Protein AF-A0A9P1HBT0-F1 (afdb_monomer)

Sequence (151 aa):
MKPRDYGIPYPQDADRMRHKQRQPDKEILEHEAKREIEVQVLELRDQLEDEGLDEDEIDDRCDELRKKLQEERKKGGKQGRRGFKTHEVHSMADAKIKESEKLRNALKISKDYEEGDHWRRQEERTRGAGSSRVEAGGDKERERESRKRDD

Secondary structure (DSSP, 8-state):
-PPP----SS---HHHHS-PPPPPPHHHHHHHHHHHHHHHHHHHHHHHHHTT--HHHHHHHHHHHHHHHHHHHHTT-----PPPPTT-HHHHHHHHHHHHHHHHHHTT--TT--TTHHHHHHHHHHHHHHHHHHHHHHHHHHHHHHHTT--

Organism: NCBI:txid1442378

pLDDT: mean 80.37, std 12.31, range [53.88, 95.56]

Foldseek 3Di:
DDDDDPPDPDDPPVVVVDDDQDAADPVVVVVVLLVVQVVVLVVQLVVVVVVVDDPVVSVVVSVVSSVVSVVCVVVVNDPPPDDDDPPNSNVVSVVVVVVVVVVCVVVVPDPPDDPCVVVVVVVCVVVVVVVVVVVVVVVVVVVVVVVVVVD

Structure (mmCIF, N/CA/C/O backbone):
data_AF-A0A9P1HBT0-F1
#
_entry.id   AF-A0A9P1HBT0-F1
#
loop_
_atom_site.group_PDB
_atom_site.id
_atom_site.type_symbol
_atom_site.label_atom_id
_atom_site.label_alt_id
_atom_site.label_comp_id
_atom_site.label_asym_id
_atom_site.label_entity_id
_atom_site.label_seq_id
_atom_site.pdbx_PDB_ins_code
_atom_site.Cartn_x
_atom_site.Cartn_y
_atom_site.Cartn_z
_atom_site.occupancy
_atom_site.B_iso_or_equiv
_atom_site.auth_seq_id
_atom_site.auth_comp_id
_atom_site.auth_asym_id
_atom_site.auth_atom_id
_atom_site.pdbx_PDB_model_num
ATOM 1 N N . MET A 1 1 ? 4.680 26.339 -58.209 1.00 59.94 1 MET A N 1
ATOM 2 C CA . MET A 1 1 ? 3.647 25.486 -57.577 1.00 59.94 1 MET A CA 1
ATOM 3 C C . MET A 1 1 ? 4.291 24.821 -56.369 1.00 59.94 1 MET A C 1
ATOM 5 O O . MET A 1 1 ? 5.340 24.217 -56.544 1.00 59.94 1 MET A O 1
ATOM 9 N N . LYS A 1 2 ? 3.775 25.030 -55.152 1.00 60.00 2 LYS A N 1
ATOM 10 C CA . LYS A 1 2 ? 4.389 24.496 -53.923 1.00 60.00 2 LYS A CA 1
ATOM 11 C C . LYS A 1 2 ? 3.946 23.029 -53.749 1.00 60.00 2 LYS A C 1
ATOM 13 O O . LYS A 1 2 ? 2.746 22.785 -53.887 1.00 60.00 2 LYS A O 1
ATOM 18 N N . PRO A 1 3 ? 4.861 22.064 -53.542 1.00 70.12 3 PRO A N 1
ATOM 19 C CA . PRO A 1 3 ? 4.493 20.654 -53.436 1.00 70.12 3 PRO A CA 1
ATOM 20 C C . PRO A 1 3 ? 3.574 20.413 -52.233 1.00 70.12 3 PRO A C 1
ATOM 22 O O . PRO A 1 3 ? 3.722 21.047 -51.190 1.00 70.12 3 PRO A O 1
ATOM 25 N N . ARG A 1 4 ? 2.585 19.530 -52.418 1.00 69.62 4 ARG A N 1
ATOM 26 C CA . ARG A 1 4 ? 1.627 19.129 -51.381 1.00 69.62 4 ARG A CA 1
ATOM 27 C C . ARG A 1 4 ? 2.352 18.310 -50.318 1.00 69.62 4 ARG A C 1
ATOM 29 O O . ARG A 1 4 ? 2.922 17.270 -50.634 1.00 69.62 4 ARG A O 1
ATOM 36 N N . ASP A 1 5 ? 2.283 18.788 -49.084 1.00 67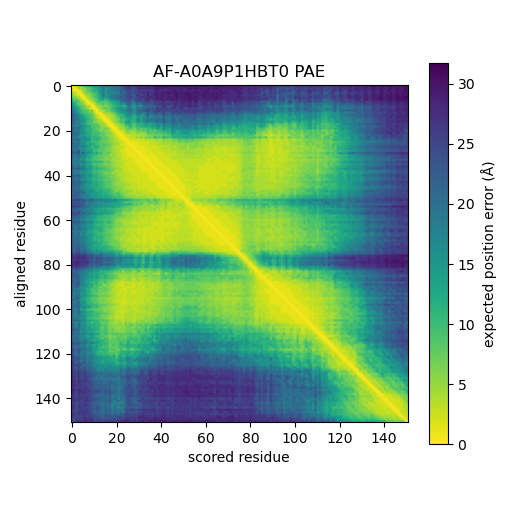.62 5 ASP A N 1
ATOM 37 C CA . ASP A 1 5 ? 2.801 18.096 -47.912 1.00 67.62 5 ASP A CA 1
ATOM 38 C C . ASP A 1 5 ? 1.868 16.917 -47.590 1.00 67.62 5 ASP A C 1
ATOM 40 O O . ASP A 1 5 ? 0.724 17.109 -47.167 1.00 67.62 5 ASP A O 1
ATOM 44 N N . TYR A 1 6 ? 2.313 15.688 -47.865 1.00 66.94 6 TYR A N 1
ATOM 45 C CA . TYR A 1 6 ? 1.624 14.485 -47.403 1.00 66.94 6 TYR A CA 1
ATOM 46 C C . TYR A 1 6 ? 1.954 14.318 -45.921 1.00 66.94 6 TYR A C 1
ATOM 48 O O . TYR A 1 6 ? 2.929 13.665 -45.559 1.00 66.94 6 TYR A O 1
ATOM 56 N N . GLY A 1 7 ? 1.154 14.961 -45.066 1.00 63.84 7 GLY A N 1
ATOM 57 C CA . GLY A 1 7 ? 1.247 14.817 -43.617 1.00 63.84 7 GLY A CA 1
ATOM 58 C C . GLY A 1 7 ? 1.170 13.341 -43.237 1.00 63.84 7 GLY A C 1
ATOM 59 O O . GLY A 1 7 ? 0.147 12.691 -43.445 1.00 63.84 7 GLY A O 1
ATOM 60 N N . ILE A 1 8 ? 2.276 12.804 -42.728 1.00 70.50 8 ILE A N 1
ATOM 61 C CA . ILE A 1 8 ? 2.389 11.403 -42.325 1.00 70.50 8 ILE A CA 1
ATOM 62 C C . ILE A 1 8 ? 1.460 11.207 -41.111 1.00 70.50 8 ILE A C 1
ATOM 64 O O . ILE A 1 8 ? 1.679 11.855 -40.088 1.00 70.50 8 ILE A O 1
ATOM 68 N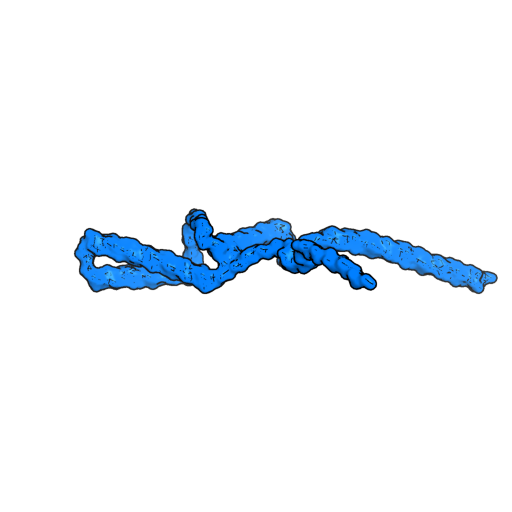 N . PRO A 1 9 ? 0.418 10.354 -41.192 1.00 72.44 9 PRO A N 1
ATOM 69 C CA . PRO A 1 9 ? -0.646 10.289 -40.182 1.00 72.44 9 PRO A CA 1
ATOM 70 C C . PRO A 1 9 ? -0.230 9.607 -38.869 1.00 72.44 9 PRO A C 1
ATOM 72 O O . PRO A 1 9 ? -1.046 9.485 -37.957 1.00 72.44 9 PRO A O 1
ATOM 75 N N . TYR A 1 10 ? 1.028 9.172 -38.754 1.00 66.44 10 TYR A N 1
ATOM 76 C CA . TYR A 1 10 ? 1.545 8.470 -37.584 1.00 66.44 10 TYR A CA 1
ATOM 77 C C . TYR A 1 10 ? 2.762 9.195 -36.992 1.00 66.44 10 TYR A C 1
ATOM 79 O O . TYR A 1 10 ? 3.633 9.634 -37.749 1.00 66.44 10 TYR A O 1
ATOM 87 N N . PRO A 1 11 ? 2.859 9.302 -35.651 1.00 68.69 11 PRO A N 1
ATOM 88 C CA . PRO A 1 11 ? 4.021 9.887 -34.990 1.00 68.69 11 PRO A CA 1
ATOM 89 C C . PRO A 1 11 ? 5.285 9.072 -35.298 1.00 68.69 11 PRO A C 1
ATOM 91 O O . PRO A 1 11 ? 5.314 7.868 -35.058 1.00 68.69 11 PRO A O 1
ATOM 94 N N . GLN A 1 12 ? 6.338 9.724 -35.798 1.00 69.25 12 GLN A N 1
ATOM 95 C CA . GLN A 1 12 ? 7.643 9.091 -36.063 1.00 69.25 12 GLN A CA 1
ATOM 96 C C . GLN A 1 12 ? 8.534 8.993 -34.814 1.00 69.25 12 GLN A C 1
ATOM 98 O O . GLN A 1 12 ? 9.637 8.452 -34.882 1.00 69.25 12 GLN A O 1
ATOM 103 N N . ASP A 1 13 ? 8.064 9.492 -33.668 1.00 70.88 13 ASP A N 1
ATOM 104 C CA . ASP A 1 13 ? 8.798 9.446 -32.407 1.00 70.88 13 ASP A CA 1
ATOM 105 C C . ASP A 1 13 ? 8.924 7.989 -31.930 1.00 70.88 13 ASP A C 1
ATOM 107 O O . ASP A 1 13 ? 8.016 7.439 -31.298 1.00 70.88 13 ASP A O 1
ATOM 111 N N . ALA A 1 14 ? 10.074 7.362 -32.193 1.00 70.06 14 ALA A N 1
ATOM 112 C CA . ALA A 1 14 ? 10.390 6.006 -31.736 1.00 70.06 14 ALA A CA 1
ATOM 113 C C . ALA A 1 14 ? 10.197 5.839 -30.213 1.00 70.06 14 ALA A C 1
ATOM 115 O O . ALA A 1 14 ? 9.818 4.768 -29.737 1.00 70.06 14 ALA A O 1
ATOM 116 N N . ASP A 1 15 ? 10.371 6.917 -29.443 1.00 67.31 15 ASP A N 1
ATOM 117 C CA . ASP A 1 15 ? 10.154 6.937 -27.996 1.00 67.31 15 ASP A CA 1
ATOM 118 C C . ASP A 1 15 ? 8.692 6.794 -27.563 1.00 67.31 15 ASP A C 1
ATOM 120 O O . ASP A 1 15 ? 8.438 6.278 -26.466 1.00 67.31 15 ASP A O 1
ATOM 124 N N . ARG A 1 16 ? 7.740 7.220 -28.405 1.00 68.62 16 ARG A N 1
ATOM 125 C CA . ARG A 1 16 ? 6.296 7.051 -28.173 1.00 68.62 16 ARG A CA 1
ATOM 126 C C . ARG A 1 16 ? 5.812 5.652 -28.557 1.00 68.62 16 ARG A C 1
ATOM 128 O O . ARG A 1 16 ? 4.827 5.184 -27.998 1.00 68.62 16 ARG A O 1
ATOM 135 N N . MET A 1 17 ? 6.518 4.983 -29.472 1.00 69.12 17 MET A N 1
ATOM 136 C CA . MET A 1 17 ? 6.245 3.600 -29.889 1.00 69.12 17 MET A CA 1
ATOM 137 C C . MET A 1 17 ? 6.773 2.562 -28.885 1.00 69.12 17 MET A C 1
ATOM 139 O O . MET A 1 17 ? 6.342 1.412 -28.900 1.00 69.12 17 MET A O 1
ATOM 143 N N . ARG A 1 18 ? 7.699 2.942 -27.991 1.00 73.81 18 ARG A N 1
ATOM 144 C CA . ARG A 1 18 ? 8.195 2.047 -26.935 1.00 73.81 18 ARG A CA 1
ATOM 145 C C . ARG A 1 18 ? 7.124 1.837 -25.864 1.00 73.81 18 ARG A C 1
ATOM 147 O O . ARG A 1 18 ? 6.793 2.761 -25.119 1.00 73.81 18 ARG A O 1
ATOM 154 N N . HIS A 1 19 ? 6.648 0.601 -25.724 1.00 74.44 19 HIS A N 1
ATOM 155 C CA . HIS A 1 19 ? 5.766 0.195 -24.631 1.00 74.44 19 HIS A CA 1
ATOM 156 C C . HIS A 1 19 ? 6.473 0.362 -23.274 1.00 74.44 19 HIS A C 1
ATOM 158 O O . HIS A 1 19 ? 7.299 -0.458 -22.880 1.00 74.44 19 HIS A O 1
ATOM 164 N N . LYS A 1 20 ? 6.152 1.436 -22.541 1.00 74.75 20 LYS A N 1
ATOM 165 C CA . LYS A 1 20 ? 6.573 1.618 -21.144 1.00 74.75 20 LYS A CA 1
ATOM 166 C C . LYS A 1 20 ? 5.561 0.974 -20.196 1.00 74.75 20 LYS A C 1
ATOM 168 O O . LYS A 1 20 ? 4.350 1.121 -20.367 1.00 74.75 20 LYS A O 1
ATOM 173 N N . GLN A 1 21 ? 6.065 0.323 -19.150 1.00 77.38 21 GLN A N 1
ATOM 174 C CA . GLN A 1 21 ? 5.234 -0.069 -18.013 1.00 77.38 21 GLN A CA 1
ATOM 175 C C . GLN A 1 21 ? 4.735 1.193 -17.293 1.00 77.38 21 GLN A C 1
ATOM 177 O O . GLN A 1 21 ? 5.485 2.160 -17.138 1.00 77.38 21 GLN A O 1
ATOM 182 N N . ARG A 1 22 ? 3.462 1.205 -16.876 1.00 82.81 22 ARG A N 1
ATOM 183 C CA . ARG A 1 22 ? 2.895 2.334 -16.120 1.00 82.81 22 ARG A CA 1
ATOM 184 C C . ARG A 1 22 ? 3.596 2.409 -14.765 1.00 82.81 22 ARG A C 1
ATOM 186 O O . ARG A 1 22 ? 3.734 1.382 -14.108 1.00 82.81 22 ARG A O 1
ATOM 193 N N . GLN A 1 23 ? 4.038 3.598 -14.363 1.00 85.75 23 GLN A N 1
ATOM 194 C CA . GLN A 1 23 ? 4.687 3.763 -13.066 1.00 85.75 23 GLN A CA 1
ATOM 195 C C . GLN A 1 23 ? 3.634 3.857 -11.952 1.00 85.75 23 GLN A C 1
ATOM 197 O O . GLN A 1 23 ? 2.641 4.571 -12.123 1.00 85.75 23 GLN A O 1
ATOM 202 N N . PRO A 1 24 ? 3.813 3.134 -10.835 1.00 90.31 24 PRO A N 1
ATOM 203 C CA . PRO A 1 24 ? 2.977 3.303 -9.658 1.00 90.31 24 PRO A CA 1
ATOM 204 C C . PRO A 1 24 ? 3.240 4.668 -9.018 1.00 90.31 24 PRO A C 1
ATOM 206 O O . PRO A 1 24 ? 4.361 5.176 -9.052 1.00 90.31 24 PRO A O 1
ATOM 209 N N . ASP A 1 25 ? 2.202 5.241 -8.412 1.00 91.31 25 ASP A N 1
ATOM 210 C CA . ASP A 1 25 ? 2.311 6.491 -7.667 1.00 91.31 25 ASP A CA 1
ATOM 211 C C . ASP A 1 25 ? 2.407 6.142 -6.182 1.00 91.31 25 ASP A C 1
ATOM 213 O O . ASP A 1 25 ? 1.576 5.397 -5.658 1.00 91.31 25 ASP A O 1
ATOM 217 N N . LYS A 1 26 ? 3.448 6.645 -5.519 1.00 89.44 26 LYS A N 1
ATOM 218 C CA . LYS A 1 26 ? 3.721 6.339 -4.113 1.00 89.44 26 LYS A CA 1
ATOM 219 C C . LYS A 1 26 ? 2.665 6.938 -3.191 1.00 89.44 26 LYS A C 1
ATOM 221 O O . LYS A 1 26 ? 2.304 6.289 -2.217 1.00 89.44 26 LYS A O 1
ATOM 226 N N . GLU A 1 27 ? 2.142 8.120 -3.512 1.00 90.06 27 GLU A N 1
ATOM 227 C CA . GLU A 1 27 ? 1.128 8.779 -2.686 1.00 90.06 27 GLU A CA 1
ATOM 228 C C . GLU A 1 27 ? -0.172 7.968 -2.682 1.00 90.06 27 GLU A C 1
ATOM 230 O O . GLU A 1 27 ? -0.744 7.688 -1.628 1.00 90.06 27 GLU A O 1
ATOM 235 N N . ILE A 1 28 ? -0.583 7.485 -3.858 1.00 89.00 28 ILE A N 1
ATOM 236 C CA . ILE A 1 28 ? -1.782 6.653 -4.003 1.00 89.00 28 ILE A CA 1
ATOM 237 C C . ILE A 1 28 ? -1.625 5.331 -3.246 1.00 89.00 28 ILE A C 1
ATOM 239 O O . ILE A 1 28 ? -2.538 4.934 -2.522 1.00 89.00 28 ILE A O 1
ATOM 243 N N . LEU A 1 29 ? -0.462 4.678 -3.347 1.00 87.75 29 LEU A N 1
ATOM 244 C CA . LEU A 1 29 ? -0.182 3.450 -2.594 1.00 87.75 29 LEU A CA 1
ATOM 245 C C . LEU A 1 29 ? -0.225 3.684 -1.077 1.00 87.75 29 LEU A C 1
ATOM 247 O O . LEU A 1 29 ? -0.738 2.857 -0.320 1.00 87.75 29 LEU A O 1
ATOM 251 N N . GLU A 1 30 ? 0.305 4.814 -0.610 1.00 89.75 30 GLU A N 1
ATOM 252 C CA . GLU A 1 30 ? 0.261 5.168 0.804 1.00 89.75 30 GLU A CA 1
ATOM 253 C C . GLU A 1 30 ? -1.159 5.450 1.293 1.00 89.75 30 GLU A C 1
ATOM 255 O O . GLU A 1 30 ? -1.493 5.067 2.420 1.00 89.75 30 GLU A O 1
ATOM 260 N N . HIS A 1 31 ? -1.983 6.086 0.461 1.00 93.00 31 HIS A N 1
ATOM 261 C CA . HIS A 1 31 ? -3.385 6.370 0.751 1.00 93.00 31 HIS A CA 1
ATOM 262 C C . HIS A 1 31 ? -4.233 5.101 0.784 1.00 93.00 31 HIS A C 1
ATOM 264 O O . HIS A 1 31 ? -4.995 4.925 1.732 1.00 93.00 31 HIS A O 1
ATOM 270 N N . GLU A 1 32 ? -4.067 4.185 -0.174 1.00 88.31 32 GLU A N 1
ATOM 271 C CA . GLU A 1 32 ? -4.737 2.877 -0.151 1.00 88.31 32 GLU A CA 1
ATOM 272 C C . GLU A 1 32 ? -4.404 2.106 1.129 1.00 88.31 32 GLU A C 1
ATOM 274 O O . GLU A 1 32 ? -5.302 1.599 1.799 1.00 88.31 32 GLU A O 1
ATOM 279 N N . ALA A 1 33 ? -3.132 2.091 1.530 1.00 88.62 33 ALA A N 1
ATOM 280 C CA . ALA A 1 33 ? -2.714 1.411 2.748 1.00 88.62 33 ALA A CA 1
ATOM 281 C C . ALA A 1 33 ? -3.241 2.081 4.032 1.00 88.62 33 ALA A C 1
ATOM 283 O O . ALA A 1 33 ? -3.557 1.387 4.993 1.00 88.62 33 ALA A O 1
ATOM 284 N N . LYS A 1 34 ? -3.347 3.4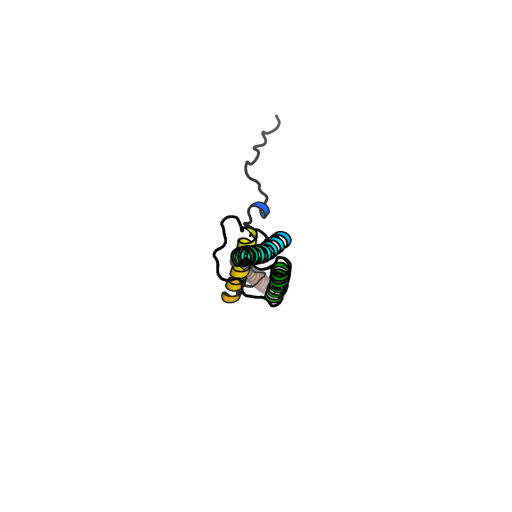18 4.080 1.00 91.69 34 LYS A N 1
ATOM 285 C CA . LYS A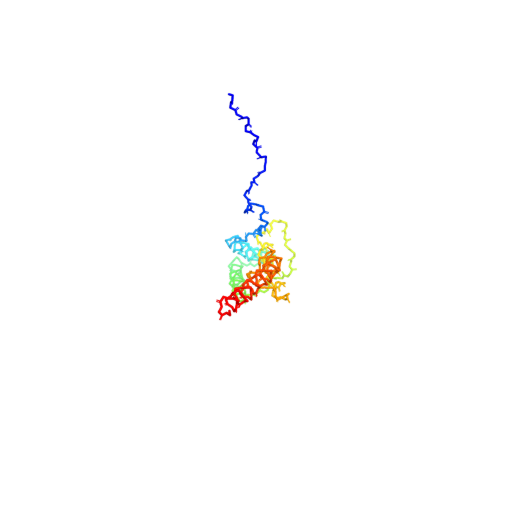 1 34 ? -4.006 4.115 5.205 1.00 91.69 34 LYS A CA 1
ATOM 286 C C . LYS A 1 34 ? -5.499 3.797 5.241 1.00 91.69 34 LYS A C 1
ATOM 288 O O . LYS A 1 34 ? -6.026 3.486 6.300 1.00 91.69 34 LYS A O 1
ATOM 293 N N . ARG A 1 35 ? -6.159 3.813 4.082 1.00 92.31 35 ARG A N 1
ATOM 294 C CA . ARG A 1 35 ? -7.578 3.474 3.956 1.00 92.31 35 ARG A CA 1
ATOM 295 C C . ARG A 1 35 ? -7.859 2.052 4.430 1.00 92.31 35 ARG A C 1
ATOM 297 O O . ARG A 1 35 ? -8.860 1.845 5.096 1.00 92.31 35 ARG A O 1
ATOM 304 N N . GLU A 1 36 ? -6.999 1.087 4.115 1.00 90.19 36 GLU A N 1
ATOM 305 C CA . GLU A 1 36 ? -7.173 -0.294 4.581 1.00 90.19 36 GLU A CA 1
ATOM 306 C C . GLU A 1 36 ? -7.122 -0.406 6.113 1.00 90.19 36 GLU A C 1
ATOM 308 O O . GLU A 1 36 ? -7.876 -1.190 6.684 1.00 90.19 36 GLU A O 1
ATOM 313 N N . ILE A 1 37 ? -6.280 0.392 6.778 1.00 92.88 37 ILE A N 1
ATOM 314 C CA . ILE A 1 37 ? -6.233 0.459 8.246 1.00 92.88 37 ILE A CA 1
ATOM 315 C C . ILE A 1 37 ? -7.527 1.067 8.788 1.00 92.88 37 ILE A C 1
ATOM 317 O O . ILE A 1 37 ? -8.149 0.478 9.662 1.00 92.88 37 ILE A O 1
ATOM 321 N N . GLU A 1 38 ? -7.957 2.211 8.251 1.00 93.94 38 GLU A N 1
ATOM 322 C CA . GLU A 1 38 ? -9.170 2.884 8.733 1.00 93.94 38 GLU A CA 1
ATOM 323 C C . GLU A 1 38 ? -10.438 2.058 8.476 1.00 93.94 38 GLU A C 1
ATOM 325 O O . GLU A 1 38 ? -11.348 2.080 9.294 1.00 93.94 38 GLU A O 1
ATOM 330 N N . VAL A 1 39 ? -10.494 1.275 7.393 1.00 94.38 39 VAL A N 1
ATOM 331 C CA . VAL A 1 39 ? -11.600 0.331 7.160 1.00 94.38 39 VAL A CA 1
ATOM 332 C C . VAL A 1 39 ? -11.651 -0.737 8.254 1.00 94.38 39 VAL A C 1
ATOM 334 O O . VAL A 1 39 ? -12.726 -0.997 8.772 1.00 94.38 39 VAL A O 1
ATOM 337 N N . GLN A 1 40 ? -10.513 -1.313 8.653 1.00 92.50 40 GLN A N 1
ATOM 338 C CA . GLN A 1 40 ? -10.480 -2.300 9.743 1.00 92.50 40 GLN A CA 1
ATOM 339 C C . GLN A 1 40 ? -10.841 -1.692 11.102 1.00 92.50 40 GLN A C 1
ATOM 341 O O . GLN A 1 40 ? -11.476 -2.348 11.920 1.00 92.50 40 GLN A O 1
ATOM 346 N N . VAL A 1 41 ? -10.437 -0.443 11.347 1.00 95.00 41 VAL A N 1
ATOM 347 C CA . VAL A 1 41 ? -10.823 0.290 12.561 1.00 95.00 41 VAL A CA 1
ATOM 348 C C . VAL A 1 41 ? -12.327 0.559 12.571 1.00 95.00 41 VAL A C 1
ATOM 350 O O . VAL A 1 41 ? -12.959 0.373 13.604 1.00 95.00 41 VAL A O 1
ATOM 353 N N . LEU A 1 42 ? -12.910 0.935 11.430 1.00 94.88 42 LEU A N 1
ATOM 354 C CA . LEU A 1 42 ? -14.354 1.129 11.304 1.00 94.88 42 LEU A CA 1
ATOM 355 C C . LEU A 1 42 ? -15.121 -0.181 11.525 1.00 94.88 42 LEU A C 1
ATOM 357 O O . LEU A 1 42 ? -16.079 -0.200 12.281 1.00 94.88 42 LEU A O 1
ATOM 361 N N . GLU A 1 43 ? -14.664 -1.285 10.930 1.00 94.31 43 GLU A N 1
ATOM 362 C CA . GLU A 1 43 ? -15.266 -2.607 11.144 1.00 94.31 43 GLU A CA 1
ATOM 363 C C . GLU A 1 43 ? -15.222 -3.025 12.622 1.00 94.31 43 GLU A C 1
ATOM 365 O O . GLU A 1 43 ? -16.190 -3.591 13.124 1.00 94.31 43 GLU A O 1
ATOM 370 N N . LEU A 1 44 ? -14.115 -2.748 13.327 1.00 94.19 44 LEU A N 1
ATOM 371 C CA . LEU A 1 44 ? -14.020 -3.002 14.766 1.00 94.19 44 LEU A CA 1
ATOM 372 C C . LEU A 1 44 ? -15.000 -2.119 15.541 1.00 94.19 44 LEU A C 1
ATOM 374 O O . LEU A 1 44 ? -15.671 -2.604 16.443 1.00 94.19 44 LEU A O 1
ATOM 378 N N . ARG A 1 45 ? -15.075 -0.833 15.199 1.00 93.31 45 ARG A N 1
ATOM 379 C CA . ARG A 1 45 ? -15.988 0.105 15.845 1.00 93.31 45 ARG A CA 1
ATOM 380 C C . ARG A 1 45 ? -17.436 -0.367 15.731 1.00 93.31 45 ARG A C 1
ATOM 382 O O . ARG A 1 45 ? -18.088 -0.481 16.759 1.00 93.31 45 ARG A O 1
ATOM 389 N N . ASP A 1 46 ? -17.886 -0.719 14.527 1.00 94.62 46 ASP A N 1
ATOM 390 C CA . ASP A 1 46 ? -19.242 -1.231 14.290 1.00 94.62 46 ASP A CA 1
ATOM 391 C C . ASP A 1 46 ? -19.526 -2.473 15.162 1.00 94.62 46 ASP A C 1
ATOM 393 O O . ASP A 1 46 ? -20.584 -2.584 15.774 1.00 94.62 46 ASP A O 1
ATOM 397 N N . GLN A 1 47 ? -18.552 -3.385 15.290 1.00 94.06 47 GLN A N 1
ATOM 398 C CA . GLN A 1 47 ? -18.679 -4.572 16.147 1.00 94.06 47 GLN A CA 1
ATOM 399 C C . GLN A 1 47 ? -18.811 -4.222 17.634 1.00 94.06 47 GLN A C 1
ATOM 401 O O . GLN A 1 47 ? -19.625 -4.820 18.331 1.00 94.06 47 GLN A O 1
ATOM 406 N N . LEU A 1 48 ? -18.012 -3.276 18.132 1.00 93.88 48 LEU A N 1
ATOM 407 C CA . LEU A 1 48 ? -18.044 -2.891 19.545 1.00 93.88 48 LEU A CA 1
ATOM 408 C C . LEU A 1 48 ? -19.299 -2.068 19.886 1.00 93.88 48 LEU A C 1
ATOM 410 O O . LEU A 1 48 ? -19.824 -2.191 20.993 1.00 93.88 48 LEU A O 1
ATOM 414 N N . GLU A 1 49 ? -19.801 -1.272 18.935 1.00 92.00 49 GLU A N 1
ATOM 415 C CA . GLU A 1 49 ? -21.088 -0.574 19.048 1.00 92.00 49 GLU A CA 1
ATOM 416 C C . GLU A 1 49 ? -22.254 -1.579 19.118 1.00 92.00 49 GLU A C 1
ATOM 418 O O . GLU A 1 49 ? -23.118 -1.451 19.988 1.00 92.00 49 GLU A O 1
ATOM 423 N N . ASP A 1 50 ? -22.246 -2.629 18.287 1.00 93.94 50 ASP A N 1
ATOM 424 C CA . ASP A 1 50 ? -23.238 -3.717 18.334 1.00 93.94 50 ASP A CA 1
ATOM 425 C C . ASP A 1 50 ? -23.178 -4.524 19.650 1.00 93.94 50 ASP A C 1
ATOM 427 O O . ASP A 1 50 ? -24.203 -5.010 20.139 1.00 93.94 50 ASP A O 1
ATOM 431 N N . GLU A 1 51 ? -21.988 -4.663 20.244 1.00 92.62 51 GLU A N 1
ATOM 432 C CA . GLU A 1 51 ? -21.782 -5.285 21.561 1.00 92.62 51 GLU A CA 1
ATOM 433 C C . GLU A 1 51 ? -22.259 -4.400 22.730 1.00 92.62 51 GLU A C 1
ATOM 435 O O . GLU A 1 51 ? -22.430 -4.902 23.845 1.00 92.62 51 GLU A O 1
ATOM 440 N N . GLY A 1 52 ? -22.525 -3.112 22.482 1.00 89.75 52 GLY A N 1
ATOM 441 C CA . GLY A 1 52 ? -23.030 -2.162 23.474 1.00 89.75 52 GLY A CA 1
ATOM 442 C C . GLY A 1 52 ? -21.980 -1.682 24.479 1.00 89.75 52 GLY A C 1
ATOM 443 O O . GLY A 1 52 ? -22.327 -1.420 25.631 1.00 89.75 52 GLY A O 1
ATOM 444 N N . LEU A 1 53 ? -20.710 -1.610 24.067 1.00 90.12 53 LEU A N 1
ATOM 445 C CA . LEU A 1 53 ? -19.619 -1.046 24.872 1.00 90.12 53 LEU A CA 1
ATOM 446 C C . LEU A 1 53 ? -19.722 0.484 24.976 1.00 90.12 53 LEU A C 1
ATOM 448 O O . LEU A 1 53 ? -20.323 1.141 24.126 1.00 90.12 53 LEU A O 1
ATOM 452 N N . ASP A 1 54 ? -19.116 1.052 26.019 1.00 93.38 54 ASP A N 1
ATOM 453 C CA . ASP A 1 54 ? -19.037 2.503 26.209 1.00 93.38 54 ASP A CA 1
ATOM 454 C C . ASP A 1 54 ? -18.144 3.168 25.144 1.00 93.38 54 ASP A C 1
ATOM 456 O O . ASP A 1 54 ? -17.123 2.610 24.737 1.00 93.38 54 ASP A O 1
ATOM 460 N N . GLU A 1 55 ? -18.497 4.392 24.730 1.00 89.62 55 GLU A N 1
ATOM 461 C CA . GLU A 1 55 ? -17.780 5.148 23.684 1.00 89.62 55 GLU A CA 1
ATOM 462 C C . GLU A 1 55 ? -16.279 5.306 23.991 1.00 89.62 55 GLU A C 1
ATOM 464 O O . GLU A 1 55 ? -15.448 5.134 23.100 1.00 89.62 55 GLU A O 1
ATOM 469 N N . ASP A 1 56 ? -15.924 5.540 25.259 1.00 91.62 56 ASP A N 1
ATOM 470 C CA . ASP A 1 56 ? -14.528 5.676 25.693 1.00 91.62 56 ASP A CA 1
ATOM 471 C C . ASP A 1 56 ? -13.734 4.364 25.504 1.00 91.62 56 ASP A C 1
ATOM 473 O O . ASP A 1 56 ? -12.594 4.376 25.037 1.00 91.62 56 ASP A O 1
ATOM 477 N N . GLU A 1 57 ? -14.340 3.207 25.808 1.00 91.06 57 GLU A N 1
ATOM 478 C CA . GLU A 1 57 ? -13.690 1.901 25.620 1.00 91.06 57 GLU A CA 1
ATOM 479 C C . GLU A 1 57 ? -13.556 1.535 24.134 1.00 91.06 57 GLU A C 1
ATOM 481 O O . GLU A 1 57 ? -12.593 0.870 23.731 1.00 91.06 57 GLU A O 1
ATOM 486 N N . ILE A 1 58 ? -14.522 1.959 23.313 1.00 91.69 58 ILE A N 1
ATOM 487 C CA . ILE A 1 58 ? -14.496 1.782 21.859 1.00 91.69 58 ILE A CA 1
ATOM 488 C C . ILE A 1 58 ? -13.321 2.558 21.261 1.00 91.69 58 ILE A C 1
ATOM 490 O O . ILE A 1 58 ? -12.545 1.986 20.486 1.00 91.69 58 ILE A O 1
ATOM 494 N N . ASP A 1 59 ? -13.164 3.827 21.638 1.00 93.12 59 ASP A N 1
ATOM 495 C CA . ASP A 1 59 ? -12.097 4.690 21.135 1.00 93.12 59 ASP A CA 1
ATOM 496 C C . ASP A 1 59 ? -10.708 4.162 21.526 1.00 93.12 59 ASP A C 1
ATOM 498 O O . ASP A 1 59 ? -9.832 4.044 20.659 1.00 93.12 59 ASP A O 1
ATOM 502 N N . ASP A 1 60 ? -10.523 3.733 22.780 1.00 94.94 60 ASP A N 1
ATOM 503 C CA . ASP A 1 60 ? -9.262 3.149 23.251 1.00 94.94 60 ASP A CA 1
ATOM 504 C C . ASP A 1 60 ? -8.873 1.899 22.441 1.00 94.94 60 ASP A C 1
ATOM 506 O O . ASP A 1 60 ? -7.749 1.794 21.930 1.00 94.94 60 ASP A O 1
ATOM 510 N N . ARG A 1 61 ? -9.812 0.961 22.244 1.00 92.00 61 ARG A N 1
ATOM 511 C CA . ARG A 1 61 ? -9.568 -0.262 21.453 1.00 92.00 61 ARG A CA 1
ATOM 512 C C . ARG A 1 61 ? -9.295 0.047 19.980 1.00 92.00 61 ARG A C 1
ATOM 514 O O . ARG A 1 61 ? -8.435 -0.593 19.362 1.00 92.00 61 ARG A O 1
ATOM 521 N N . CYS A 1 62 ? -9.995 1.023 19.406 1.00 94.12 62 CYS A N 1
ATOM 522 C CA . CYS A 1 62 ? -9.784 1.466 18.030 1.00 94.12 62 CYS A CA 1
ATOM 523 C C . CYS A 1 62 ? -8.391 2.084 17.838 1.00 94.12 62 CYS A C 1
ATOM 525 O O . CYS A 1 62 ? -7.706 1.785 16.852 1.00 94.12 62 CYS A O 1
ATOM 527 N N . ASP A 1 63 ? -7.928 2.894 18.790 1.00 95.06 63 ASP A N 1
ATOM 528 C CA . ASP A 1 63 ? -6.599 3.502 18.756 1.00 95.06 63 ASP A CA 1
ATOM 529 C C . ASP A 1 63 ? -5.475 2.484 18.957 1.00 95.06 63 ASP A C 1
ATOM 531 O O . ASP A 1 63 ? -4.433 2.559 18.288 1.00 95.06 63 ASP A O 1
ATOM 535 N N . GLU A 1 64 ? -5.676 1.496 19.828 1.00 95.56 64 GLU A N 1
ATOM 536 C CA . GLU A 1 64 ? -4.771 0.356 19.955 1.00 95.56 64 GLU A CA 1
ATOM 537 C C . GLU A 1 64 ? -4.657 -0.422 18.639 1.00 95.56 64 GLU A C 1
ATOM 539 O O . GLU A 1 64 ? -3.541 -0.701 18.176 1.00 95.56 64 GLU A O 1
ATOM 544 N N . LEU A 1 65 ? -5.788 -0.719 17.988 1.00 93.94 65 LEU A N 1
ATOM 545 C CA . LEU A 1 65 ? -5.804 -1.403 16.696 1.00 93.94 65 LEU A CA 1
ATOM 546 C C . LEU A 1 65 ? -5.091 -0.574 15.619 1.00 93.94 65 LEU A C 1
ATOM 548 O O . LEU A 1 65 ? -4.249 -1.106 14.886 1.00 93.94 65 LEU A O 1
ATOM 552 N N . ARG A 1 66 ? -5.355 0.738 15.558 1.00 93.94 66 ARG A N 1
ATOM 553 C CA . ARG A 1 66 ? -4.701 1.663 14.622 1.00 93.94 66 ARG A CA 1
ATOM 554 C C . ARG A 1 66 ? -3.181 1.635 14.792 1.00 93.94 66 ARG A C 1
ATOM 556 O O . ARG A 1 66 ? -2.459 1.488 13.801 1.00 93.94 66 ARG A O 1
ATOM 563 N N . LYS A 1 67 ? -2.675 1.726 16.028 1.00 95.12 67 LYS A N 1
ATOM 564 C CA . LYS A 1 67 ? -1.230 1.648 16.324 1.00 95.12 67 LYS A CA 1
ATOM 565 C C . LYS A 1 67 ? -0.649 0.297 15.910 1.00 95.12 67 LYS A C 1
ATOM 567 O O . LYS A 1 67 ? 0.375 0.257 15.225 1.00 95.12 67 LYS A O 1
ATOM 572 N N . LYS A 1 68 ? -1.326 -0.801 16.253 1.00 93.81 68 LYS A N 1
ATOM 573 C CA . LYS A 1 68 ? -0.885 -2.165 15.935 1.00 93.81 68 LYS A CA 1
ATOM 574 C C . LYS A 1 68 ? -0.751 -2.393 14.428 1.00 93.81 68 LYS A C 1
ATOM 576 O O . LYS A 1 68 ? 0.294 -2.861 13.975 1.00 93.81 68 LYS A O 1
ATOM 581 N N . LEU A 1 69 ? -1.760 -2.010 13.645 1.00 91.69 69 LEU A N 1
ATOM 582 C CA . LEU A 1 69 ? -1.750 -2.165 12.187 1.00 91.69 69 LEU A CA 1
ATOM 583 C C . LEU A 1 69 ? -0.695 -1.270 11.518 1.00 91.69 69 LEU A C 1
ATOM 585 O O . LEU A 1 69 ? -0.014 -1.692 10.580 1.00 91.69 69 LEU A O 1
ATOM 589 N N . GLN A 1 70 ? -0.495 -0.047 12.022 1.00 91.12 70 GLN A N 1
ATOM 590 C CA . GLN A 1 70 ? 0.578 0.827 11.542 1.00 91.12 70 GLN A CA 1
ATOM 591 C C . GLN A 1 70 ? 1.972 0.250 11.828 1.00 91.12 70 GLN A C 1
ATOM 593 O O . GLN A 1 70 ? 2.862 0.341 10.976 1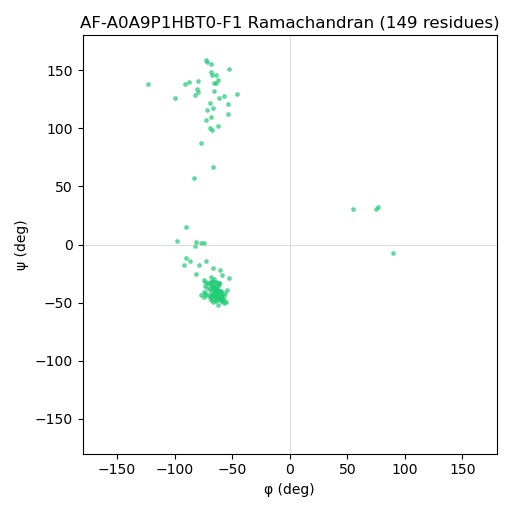.00 91.12 70 GLN A O 1
ATOM 598 N N . GLU A 1 71 ? 2.189 -0.350 12.999 1.00 92.25 71 GLU A N 1
ATOM 599 C CA . GLU A 1 71 ? 3.448 -1.020 13.327 1.00 92.25 71 GLU A CA 1
ATOM 600 C C . GLU A 1 71 ? 3.689 -2.273 12.488 1.00 92.25 71 GLU A C 1
ATOM 602 O O . GLU A 1 71 ? 4.801 -2.480 11.997 1.00 92.25 71 GLU A O 1
ATOM 607 N N . GLU A 1 72 ? 2.663 -3.100 12.299 1.00 89.44 72 GLU A N 1
ATOM 608 C CA . GLU A 1 72 ? 2.748 -4.297 11.466 1.00 89.44 72 GLU A CA 1
ATOM 609 C C . GLU A 1 72 ? 3.114 -3.932 10.022 1.00 89.44 72 GLU A C 1
ATOM 611 O O . GLU A 1 72 ? 4.022 -4.529 9.434 1.00 89.44 72 GLU A O 1
ATOM 616 N N . ARG A 1 73 ? 2.511 -2.867 9.481 1.00 85.50 73 ARG A N 1
ATOM 617 C CA . ARG A 1 73 ? 2.872 -2.319 8.169 1.00 85.50 73 ARG A CA 1
ATOM 618 C C . ARG A 1 73 ? 4.336 -1.876 8.114 1.00 85.50 73 ARG A C 1
ATOM 620 O O . ARG A 1 73 ? 5.033 -2.214 7.158 1.00 85.50 73 ARG A O 1
ATOM 627 N N . LYS A 1 74 ? 4.830 -1.150 9.126 1.00 86.38 74 LYS A N 1
ATOM 628 C CA . LYS A 1 74 ? 6.246 -0.727 9.197 1.00 86.38 74 LYS A CA 1
ATOM 629 C C . LYS A 1 74 ? 7.204 -1.921 9.243 1.00 86.38 74 LYS A C 1
ATOM 631 O O . LYS A 1 74 ? 8.290 -1.846 8.676 1.00 86.38 74 LYS A O 1
ATOM 636 N N . LYS A 1 75 ? 6.797 -3.026 9.873 1.00 85.62 75 LYS A N 1
ATOM 637 C CA . LYS A 1 75 ? 7.558 -4.287 9.940 1.00 85.62 75 LYS A CA 1
ATOM 638 C C . LYS A 1 75 ? 7.491 -5.111 8.643 1.00 85.62 75 LYS A C 1
ATOM 640 O O . LYS A 1 75 ? 8.092 -6.180 8.579 1.00 85.62 75 LYS A O 1
ATOM 645 N N . GLY A 1 76 ? 6.803 -4.628 7.604 1.00 73.94 76 GLY A N 1
ATOM 646 C CA . GLY A 1 76 ? 6.644 -5.343 6.337 1.00 73.94 76 GLY A CA 1
ATOM 647 C C . GLY A 1 76 ? 5.623 -6.477 6.412 1.00 73.94 76 GLY A C 1
ATOM 648 O O . GLY A 1 76 ? 5.797 -7.497 5.741 1.00 73.94 76 GLY A O 1
ATOM 649 N N . GLY A 1 77 ? 4.586 -6.318 7.243 1.00 62.53 77 GLY A N 1
ATOM 650 C CA . GLY A 1 77 ? 3.468 -7.251 7.353 1.00 62.53 77 GLY A CA 1
ATOM 651 C C . GLY A 1 77 ? 2.948 -7.663 5.978 1.00 62.53 77 GLY A C 1
ATOM 652 O O . GLY A 1 77 ? 2.726 -6.829 5.098 1.00 62.53 77 GLY A O 1
ATOM 653 N N . LYS A 1 78 ? 2.806 -8.974 5.767 1.00 55.12 78 LYS A N 1
ATOM 654 C CA . LYS A 1 78 ? 2.304 -9.526 4.508 1.00 55.12 78 LYS A CA 1
ATOM 655 C C . LYS A 1 78 ? 0.827 -9.171 4.385 1.00 55.12 78 LYS A C 1
ATOM 657 O O . LYS A 1 78 ? -0.011 -9.877 4.939 1.00 55.12 78 LYS A O 1
ATOM 662 N N . GLN A 1 79 ? 0.506 -8.143 3.603 1.00 57.97 79 GLN A N 1
ATOM 663 C CA . GLN A 1 79 ? -0.841 -8.013 3.055 1.00 57.97 79 GLN A CA 1
ATOM 664 C C . GLN A 1 79 ? -1.172 -9.327 2.342 1.00 57.97 79 GLN A C 1
ATOM 666 O O . GLN A 1 79 ? -0.412 -9.809 1.493 1.00 57.97 79 GLN A O 1
ATOM 671 N N . GLY A 1 80 ? -2.249 -9.974 2.793 1.00 55.41 80 GLY A N 1
ATOM 672 C CA . GLY A 1 80 ? -2.679 -11.263 2.271 1.00 55.41 80 GLY A CA 1
ATOM 673 C C . GLY A 1 80 ? -2.807 -11.211 0.750 1.00 55.41 80 GLY A C 1
ATOM 674 O O . GLY A 1 80 ? -3.085 -10.161 0.176 1.00 55.41 80 GLY A O 1
ATOM 675 N N . ARG A 1 81 ? -2.607 -12.355 0.086 1.00 56.88 81 ARG A N 1
ATOM 676 C CA . ARG A 1 81 ? -2.799 -12.516 -1.364 1.00 56.88 81 ARG A CA 1
ATOM 677 C C . ARG A 1 81 ? -4.284 -12.359 -1.735 1.00 56.88 81 ARG A C 1
ATOM 679 O O . ARG A 1 81 ? -4.924 -13.325 -2.137 1.00 56.88 81 ARG A O 1
ATOM 686 N N . ARG A 1 82 ? -4.858 -11.167 -1.577 1.00 68.69 82 ARG A N 1
ATOM 687 C CA . ARG A 1 82 ? -6.096 -10.793 -2.260 1.00 68.69 82 ARG A CA 1
ATOM 688 C C . ARG A 1 82 ? -5.730 -10.405 -3.689 1.00 68.69 82 ARG A C 1
ATOM 690 O O . ARG A 1 82 ? -4.682 -9.811 -3.928 1.00 68.69 82 ARG A O 1
ATOM 697 N N . GLY A 1 83 ? -6.571 -10.789 -4.643 1.00 76.12 83 GLY A N 1
ATOM 698 C CA . GLY A 1 83 ? -6.451 -10.274 -6.003 1.00 76.12 83 GLY A CA 1
ATOM 699 C C . GLY A 1 83 ? -6.694 -8.766 -6.017 1.00 76.12 83 GLY A C 1
ATOM 700 O O . GLY A 1 83 ? -7.509 -8.272 -5.237 1.00 76.12 83 GLY A O 1
ATOM 701 N N . PHE A 1 84 ? -6.000 -8.054 -6.905 1.00 80.69 84 PHE A N 1
ATOM 702 C CA . PHE A 1 84 ? -6.226 -6.625 -7.102 1.00 80.69 84 PHE A CA 1
ATOM 703 C C . PHE A 1 84 ? -7.638 -6.378 -7.626 1.00 80.69 84 PHE A C 1
ATOM 705 O O . PHE A 1 84 ? -8.120 -7.089 -8.517 1.00 80.69 84 PHE A O 1
ATOM 712 N N . LYS A 1 85 ? -8.293 -5.342 -7.111 1.00 86.81 85 LYS A N 1
ATOM 713 C CA . LYS A 1 85 ? -9.556 -4.858 -7.671 1.00 86.81 85 LYS A CA 1
ATOM 714 C C . LYS A 1 85 ? -9.290 -4.142 -8.996 1.00 86.81 85 LYS A C 1
ATOM 716 O O . LYS A 1 85 ? -8.192 -3.660 -9.263 1.00 86.81 85 LYS A O 1
ATOM 721 N N . THR A 1 86 ? -10.318 -4.021 -9.834 1.00 85.19 86 THR A N 1
ATOM 722 C CA . THR A 1 86 ? -10.208 -3.381 -11.161 1.00 85.19 86 THR A CA 1
ATOM 723 C C . THR A 1 86 ? -9.729 -1.926 -11.109 1.00 85.19 86 THR A C 1
ATOM 725 O O . THR A 1 86 ? -9.131 -1.451 -12.071 1.00 85.19 86 THR A O 1
ATO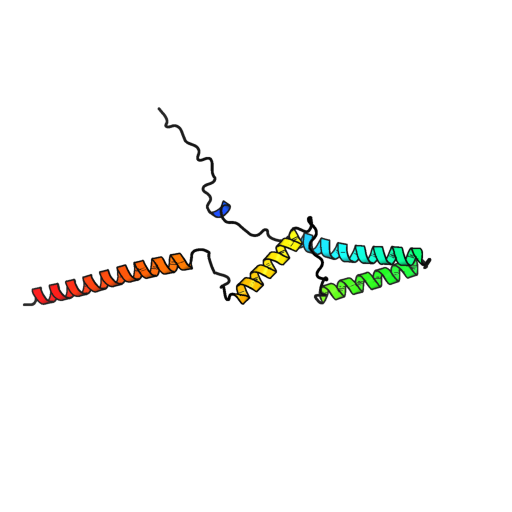M 728 N N . HIS A 1 87 ? -9.959 -1.229 -9.994 1.00 84.44 87 HIS A N 1
ATOM 729 C CA . HIS A 1 87 ? -9.550 0.161 -9.779 1.00 84.44 87 HIS A CA 1
ATOM 730 C C . HIS A 1 87 ? -8.154 0.321 -9.153 1.00 84.44 87 HIS A C 1
ATOM 732 O O . HIS A 1 87 ? -7.612 1.422 -9.176 1.00 84.44 87 HIS A O 1
ATOM 738 N N . GLU A 1 88 ? -7.536 -0.751 -8.650 1.00 85.25 88 GLU A N 1
ATOM 739 C CA . GLU A 1 88 ? -6.236 -0.722 -7.956 1.00 85.25 88 GLU A CA 1
ATOM 740 C C . GLU A 1 88 ? -5.074 -0.749 -8.963 1.00 85.25 88 GLU A C 1
ATOM 742 O O . GLU A 1 88 ? -4.219 -1.640 -8.988 1.00 85.25 88 GLU A O 1
ATOM 747 N N . VAL A 1 89 ? -5.060 0.227 -9.870 1.00 87.56 89 VAL A N 1
ATOM 748 C CA . VAL A 1 89 ? -4.153 0.218 -11.023 1.00 87.56 89 VAL A CA 1
ATOM 749 C C . VAL A 1 89 ? -2.698 0.472 -10.618 1.00 87.56 89 VAL A C 1
ATOM 751 O O . VAL A 1 89 ? -1.790 -0.099 -11.224 1.00 87.56 89 VAL A O 1
ATOM 754 N N . HIS A 1 90 ? -2.466 1.287 -9.586 1.00 88.25 90 HIS A N 1
ATOM 755 C CA . HIS A 1 90 ? -1.120 1.568 -9.074 1.00 88.25 90 HIS A CA 1
ATOM 756 C C . HIS A 1 90 ? -0.559 0.376 -8.297 1.00 88.25 90 HIS A C 1
ATOM 758 O O . HIS A 1 90 ? 0.584 -0.009 -8.529 1.00 88.25 90 HIS A O 1
ATOM 764 N N . SER A 1 91 ? -1.383 -0.267 -7.468 1.00 85.81 91 SER A N 1
ATOM 765 C CA . SER A 1 91 ? -1.024 -1.508 -6.776 1.00 85.81 91 SER A CA 1
ATOM 766 C C . SER A 1 91 ? -0.684 -2.628 -7.768 1.00 85.81 91 SER A C 1
ATOM 768 O O . SER A 1 91 ? 0.367 -3.264 -7.677 1.00 85.81 91 SER A O 1
ATOM 770 N N . MET A 1 92 ? -1.491 -2.780 -8.825 1.00 87.31 92 MET A N 1
ATOM 771 C CA . MET A 1 92 ? -1.209 -3.724 -9.908 1.00 87.31 92 MET A CA 1
ATOM 772 C C . MET A 1 92 ? 0.085 -3.388 -10.665 1.00 87.31 92 MET A C 1
ATOM 774 O O . MET A 1 92 ? 0.816 -4.296 -11.063 1.00 87.31 92 MET A O 1
ATOM 778 N N . ALA A 1 93 ? 0.371 -2.106 -10.900 1.00 88.88 93 ALA A N 1
ATOM 779 C CA . ALA A 1 93 ? 1.600 -1.675 -11.562 1.00 88.88 93 ALA A CA 1
ATOM 780 C C . ALA A 1 93 ? 2.842 -1.974 -10.709 1.00 88.88 93 ALA A C 1
ATOM 782 O O . ALA A 1 93 ? 3.799 -2.554 -11.220 1.00 88.88 93 ALA A O 1
ATOM 783 N N . ASP A 1 94 ? 2.806 -1.648 -9.416 1.00 88.88 94 ASP A N 1
ATOM 784 C CA . ASP A 1 94 ? 3.881 -1.950 -8.465 1.00 88.88 94 ASP A CA 1
ATOM 785 C C . ASP A 1 94 ? 4.143 -3.461 -8.372 1.00 88.88 94 ASP A C 1
ATOM 787 O O . ASP A 1 94 ? 5.285 -3.916 -8.481 1.00 88.88 94 ASP A O 1
ATOM 791 N N . ALA A 1 95 ? 3.078 -4.262 -8.279 1.00 88.75 95 ALA A N 1
ATOM 792 C CA . ALA A 1 95 ? 3.179 -5.715 -8.265 1.00 88.75 95 ALA A CA 1
ATOM 793 C C . ALA A 1 95 ? 3.774 -6.274 -9.565 1.00 88.75 95 ALA A C 1
ATOM 795 O O . ALA A 1 95 ? 4.689 -7.095 -9.514 1.00 88.75 95 ALA A O 1
ATOM 796 N N . LYS A 1 96 ? 3.324 -5.792 -10.732 1.00 89.19 96 LYS A N 1
ATOM 797 C CA . LYS A 1 96 ? 3.868 -6.208 -12.036 1.00 89.19 96 LYS A CA 1
ATOM 798 C C . LYS A 1 96 ? 5.344 -5.862 -12.184 1.00 89.19 96 LYS A C 1
ATOM 800 O O . LYS A 1 96 ? 6.101 -6.678 -12.706 1.00 89.19 96 LYS A O 1
ATOM 805 N N . ILE A 1 97 ? 5.767 -4.691 -11.710 1.00 88.75 97 ILE A N 1
ATOM 806 C CA . ILE A 1 97 ? 7.180 -4.302 -11.722 1.00 88.75 97 ILE A CA 1
ATOM 807 C C . ILE A 1 97 ? 7.982 -5.283 -10.864 1.00 88.75 97 ILE A C 1
ATOM 809 O O . ILE A 1 97 ? 8.905 -5.909 -11.382 1.00 88.75 97 ILE A O 1
ATOM 813 N N . LYS A 1 98 ? 7.573 -5.518 -9.612 1.00 90.00 98 LYS A N 1
ATOM 814 C CA . LYS A 1 98 ? 8.240 -6.459 -8.693 1.00 90.00 98 LYS A CA 1
ATOM 815 C C . LYS A 1 98 ? 8.301 -7.887 -9.238 1.00 90.00 98 LYS A C 1
ATOM 817 O O . LYS A 1 98 ? 9.334 -8.552 -9.138 1.00 90.00 98 LYS A O 1
ATOM 822 N N . GLU A 1 99 ? 7.214 -8.373 -9.832 1.00 88.88 99 GLU A N 1
ATOM 823 C CA . GLU A 1 99 ? 7.175 -9.688 -10.478 1.00 88.88 99 GLU A CA 1
ATOM 824 C C . GLU A 1 99 ? 8.115 -9.747 -11.684 1.00 88.88 99 GLU A C 1
ATOM 826 O O . GLU A 1 99 ? 8.882 -10.702 -11.815 1.00 88.88 99 GLU A O 1
ATOM 831 N N . SER A 1 100 ? 8.119 -8.715 -12.530 1.00 89.56 100 SER A N 1
ATOM 832 C CA . SER A 1 100 ? 9.005 -8.644 -13.694 1.00 89.56 100 SER A CA 1
ATOM 833 C C . SER A 1 100 ? 10.481 -8.576 -13.297 1.00 89.56 100 SER A C 1
ATOM 835 O O . SER A 1 100 ? 11.309 -9.236 -13.922 1.00 89.56 100 SER A O 1
ATOM 837 N N . GLU A 1 101 ? 10.822 -7.863 -12.221 1.00 90.81 101 GLU A N 1
ATOM 838 C CA . GLU A 1 101 ? 12.175 -7.820 -11.661 1.00 90.81 101 GLU A CA 1
ATOM 839 C C . GLU A 1 101 ? 12.590 -9.184 -11.110 1.00 90.81 101 GLU A C 1
ATOM 841 O O . GLU A 1 101 ? 13.698 -9.657 -11.368 1.00 90.81 101 GLU A O 1
ATOM 846 N N . LYS A 1 102 ? 11.680 -9.871 -10.413 1.00 92.50 102 LYS A N 1
ATOM 847 C CA . LYS A 1 102 ? 11.919 -11.231 -9.924 1.00 92.50 102 LYS A CA 1
ATOM 848 C C . LYS A 1 102 ? 12.147 -12.217 -11.070 1.00 92.50 102 LYS A C 1
ATOM 850 O O . LYS A 1 102 ? 13.072 -13.024 -10.995 1.00 92.50 102 LYS A O 1
ATOM 855 N N . LEU A 1 103 ? 11.337 -12.147 -12.126 1.00 91.44 103 LEU A N 1
ATOM 856 C CA . LEU A 1 103 ? 11.488 -12.981 -13.320 1.00 91.44 103 LEU A CA 1
ATOM 857 C C . LEU A 1 103 ? 12.787 -12.665 -14.064 1.00 91.44 103 LEU A C 1
ATOM 859 O O . LEU A 1 103 ? 13.510 -13.585 -14.434 1.00 91.44 103 LEU A O 1
ATOM 863 N N . ARG A 1 104 ? 13.128 -11.382 -14.219 1.00 91.31 104 ARG A N 1
ATOM 864 C CA . ARG A 1 104 ? 14.398 -10.935 -14.806 1.00 91.31 104 ARG A CA 1
ATOM 865 C C . ARG A 1 104 ? 15.589 -11.545 -14.067 1.00 91.31 104 ARG A C 1
ATOM 867 O O . ARG A 1 104 ? 16.460 -12.138 -14.701 1.00 91.31 104 ARG A O 1
ATOM 874 N N . ASN A 1 105 ? 15.587 -11.458 -12.737 1.00 92.44 105 ASN A N 1
ATOM 875 C CA . ASN A 1 105 ? 16.635 -12.028 -11.893 1.00 92.44 105 ASN A CA 1
ATOM 876 C C . ASN A 1 105 ? 16.702 -13.557 -12.019 1.00 92.44 105 ASN A C 1
ATOM 878 O O . ASN A 1 105 ? 17.788 -14.116 -12.162 1.00 92.44 105 ASN A O 1
ATOM 882 N N . ALA A 1 106 ? 15.550 -14.237 -12.018 1.00 95.25 106 ALA A N 1
ATOM 883 C CA . ALA A 1 106 ? 15.477 -15.690 -12.170 1.00 95.25 106 ALA A CA 1
ATOM 884 C C . ALA A 1 106 ? 16.012 -16.166 -13.533 1.00 95.25 106 ALA A C 1
ATOM 886 O O . ALA A 1 106 ? 16.723 -17.166 -13.606 1.00 95.25 106 ALA A O 1
ATOM 887 N N . LEU A 1 107 ? 15.722 -15.417 -14.600 1.00 91.81 107 LEU A N 1
ATOM 888 C CA . LEU A 1 107 ? 16.207 -15.679 -15.956 1.00 91.81 107 LEU A CA 1
ATOM 889 C C . LEU A 1 107 ? 17.636 -15.168 -16.202 1.00 91.81 107 LEU A C 1
ATOM 891 O O . LEU A 1 107 ? 18.144 -15.311 -17.312 1.00 91.81 107 LEU A O 1
ATOM 895 N N . LYS A 1 108 ? 18.299 -14.591 -15.187 1.00 89.50 108 LYS A N 1
ATOM 896 C CA . LYS A 1 108 ? 19.652 -14.011 -15.276 1.00 89.50 108 LYS A CA 1
ATOM 897 C C . LYS A 1 108 ? 19.788 -12.948 -16.375 1.00 89.50 108 LYS A C 1
ATOM 899 O O . LYS A 1 108 ? 20.859 -12.774 -16.952 1.00 89.50 108 LYS A O 1
ATOM 904 N N . ILE A 1 109 ? 18.702 -12.237 -16.665 1.00 88.62 109 ILE A N 1
ATOM 905 C CA . ILE A 1 109 ? 18.702 -11.117 -17.606 1.00 88.62 109 ILE A CA 1
ATOM 906 C C . ILE A 1 109 ? 19.264 -9.895 -16.866 1.00 88.62 109 ILE A C 1
ATOM 908 O O . ILE A 1 109 ? 18.856 -9.602 -15.742 1.00 88.62 109 ILE A O 1
ATOM 912 N N . SER A 1 110 ? 20.220 -9.184 -17.466 1.00 86.56 110 SER A N 1
ATOM 913 C CA . SER A 1 110 ? 20.816 -7.994 -16.849 1.00 86.56 110 SER A CA 1
ATOM 914 C C . SER A 1 110 ? 19.815 -6.839 -16.760 1.00 86.56 110 SER A C 1
ATOM 916 O O . SER A 1 110 ? 18.872 -6.742 -17.546 1.00 86.56 110 SER A O 1
ATOM 918 N N . LYS A 1 111 ? 20.026 -5.924 -15.805 1.00 85.25 111 LYS A N 1
ATOM 919 C CA . LYS A 1 111 ? 19.213 -4.702 -15.680 1.00 85.25 111 LYS A CA 1
ATOM 920 C C . LYS A 1 111 ? 19.323 -3.811 -16.922 1.00 85.25 111 LYS A C 1
ATOM 922 O O . LYS A 1 111 ? 18.328 -3.213 -17.314 1.00 85.25 111 LYS A O 1
ATOM 927 N N . ASP A 1 112 ? 20.497 -3.810 -17.546 1.00 84.38 112 ASP A N 1
ATOM 928 C CA . ASP A 1 112 ? 20.822 -3.015 -18.735 1.00 84.38 112 ASP A CA 1
ATOM 929 C C . ASP A 1 112 ? 20.523 -3.761 -20.044 1.00 84.38 112 ASP A C 1
ATOM 931 O O . ASP A 1 112 ? 21.042 -3.405 -21.094 1.00 84.38 112 ASP A O 1
ATOM 935 N N . TYR A 1 113 ? 19.752 -4.853 -19.992 1.00 83.38 113 TYR A N 1
ATOM 936 C CA . TYR A 1 113 ? 19.365 -5.579 -21.198 1.00 83.38 113 TYR A CA 1
ATOM 937 C C . TYR A 1 113 ? 18.412 -4.723 -22.040 1.00 83.38 113 TYR A C 1
ATOM 939 O O . TYR A 1 113 ? 17.253 -4.533 -21.656 1.00 83.38 11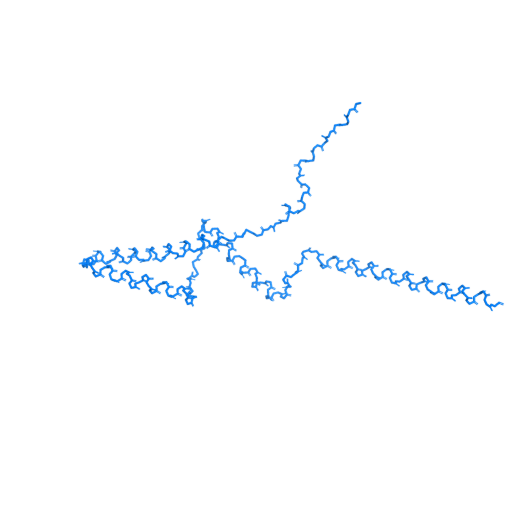3 TYR A O 1
ATOM 947 N N . GLU A 1 114 ? 18.874 -4.238 -23.194 1.00 81.31 114 GLU A N 1
ATOM 948 C CA . GLU A 1 114 ? 17.992 -3.630 -24.184 1.00 81.31 114 GLU A CA 1
ATOM 949 C C . GLU A 1 114 ? 17.493 -4.671 -25.184 1.00 81.31 114 GLU A C 1
ATOM 951 O O . GLU A 1 114 ? 18.231 -5.520 -25.698 1.00 81.31 114 GLU A O 1
ATOM 956 N N . GLU A 1 115 ? 16.208 -4.576 -25.513 1.00 78.12 115 GLU A N 1
ATOM 957 C CA . GLU A 1 115 ? 15.633 -5.363 -26.592 1.00 78.12 115 GLU A CA 1
ATOM 958 C C . GLU A 1 115 ? 16.399 -5.096 -27.900 1.00 78.12 115 GLU A C 1
ATOM 960 O O . GLU A 1 115 ? 16.635 -3.952 -28.298 1.00 78.12 115 GLU A O 1
ATOM 965 N N . GLY A 1 116 ? 16.845 -6.170 -28.553 1.00 78.69 116 GLY A N 1
ATOM 966 C CA . GLY A 1 116 ? 17.644 -6.086 -29.776 1.00 78.69 116 GLY A CA 1
ATOM 967 C C . GLY A 1 116 ? 19.161 -6.018 -29.572 1.00 78.69 116 GLY A C 1
ATOM 968 O O . GLY A 1 116 ? 19.881 -6.169 -30.557 1.00 78.69 116 GLY A O 1
ATOM 969 N N . ASP A 1 117 ? 19.680 -5.888 -28.344 1.00 77.19 117 ASP A N 1
ATOM 970 C CA . ASP A 1 117 ? 21.136 -5.894 -28.098 1.00 77.19 117 ASP A CA 1
ATOM 971 C C . ASP A 1 117 ? 21.801 -7.203 -28.509 1.00 77.19 117 ASP A C 1
ATOM 973 O O . ASP A 1 117 ? 22.934 -7.217 -28.987 1.00 77.19 117 ASP A O 1
ATOM 977 N N . HIS A 1 118 ? 21.091 -8.320 -28.361 1.00 76.31 118 HIS A N 1
ATOM 978 C CA . HIS A 1 118 ? 21.582 -9.615 -28.817 1.00 76.31 118 HIS A CA 1
ATOM 979 C C . HIS A 1 118 ? 21.803 -9.637 -30.342 1.00 76.31 118 HIS A C 1
ATOM 981 O O . HIS A 1 118 ? 22.838 -10.112 -30.808 1.00 76.31 118 HIS A O 1
ATOM 987 N N . TRP A 1 119 ? 20.874 -9.062 -31.113 1.00 75.12 119 TRP A N 1
ATOM 988 C CA . TRP A 1 119 ? 20.964 -8.970 -32.572 1.00 75.12 119 TRP A CA 1
ATOM 989 C C . TRP A 1 119 ? 21.984 -7.915 -33.020 1.00 75.12 119 TRP A C 1
ATOM 991 O O . TRP A 1 119 ? 22.787 -8.199 -33.906 1.00 75.12 119 TRP A O 1
ATOM 1001 N N . ARG A 1 120 ? 22.043 -6.747 -32.356 1.00 77.06 120 ARG A N 1
ATOM 1002 C CA . ARG A 1 120 ? 23.074 -5.716 -32.591 1.00 77.06 120 ARG A CA 1
ATOM 1003 C C . ARG A 1 120 ? 24.480 -6.263 -32.353 1.00 77.06 120 ARG A C 1
ATOM 1005 O O . ARG A 1 120 ? 25.344 -6.120 -33.209 1.00 77.06 120 ARG A O 1
ATOM 1012 N N . ARG A 1 121 ? 24.695 -6.972 -31.241 1.00 73.06 121 ARG A N 1
ATOM 1013 C CA . ARG A 1 121 ? 25.982 -7.603 -30.915 1.00 73.06 121 ARG A CA 1
ATOM 1014 C C . ARG A 1 121 ? 26.363 -8.697 -31.914 1.00 73.06 121 ARG A C 1
ATOM 1016 O O . ARG A 1 121 ? 27.547 -8.880 -32.189 1.00 73.06 121 ARG A O 1
ATOM 1023 N N . GLN A 1 122 ? 25.393 -9.440 -32.449 1.00 72.06 122 GLN A N 1
ATOM 1024 C CA . GLN A 1 122 ? 25.644 -10.433 -33.495 1.00 72.06 122 GLN A CA 1
ATOM 1025 C C . GLN A 1 122 ? 26.034 -9.762 -34.817 1.00 72.06 122 GLN A C 1
ATOM 1027 O O . GLN A 1 122 ? 27.034 -10.156 -35.416 1.00 72.06 122 GLN A O 1
ATOM 1032 N N . GLU A 1 123 ? 25.302 -8.726 -35.233 1.00 70.44 123 GLU A N 1
ATOM 1033 C CA . GLU A 1 123 ? 25.605 -7.946 -36.435 1.00 70.44 123 GLU A CA 1
ATOM 1034 C C . GLU A 1 123 ? 26.997 -7.307 -36.337 1.00 70.44 123 GLU A C 1
ATOM 1036 O O . GLU A 1 123 ? 27.814 -7.458 -37.246 1.00 70.44 123 GLU A O 1
ATOM 1041 N N . GLU A 1 124 ? 27.317 -6.690 -35.201 1.00 70.81 124 GLU A N 1
ATOM 1042 C CA . GLU A 1 124 ? 28.621 -6.086 -34.931 1.00 70.81 124 GLU A CA 1
ATOM 1043 C C . GLU A 1 124 ? 29.749 -7.124 -34.921 1.00 70.81 124 GLU A C 1
ATOM 1045 O O . GLU A 1 124 ? 30.803 -6.881 -35.500 1.00 70.81 124 GLU A O 1
ATOM 1050 N N . ARG A 1 125 ? 29.530 -8.328 -34.370 1.00 72.38 125 ARG A N 1
ATOM 1051 C CA . ARG A 1 125 ? 30.507 -9.427 -34.482 1.00 72.38 125 ARG A CA 1
ATOM 1052 C C . ARG A 1 125 ? 30.713 -9.870 -35.924 1.00 72.38 125 ARG A C 1
ATOM 1054 O O . ARG A 1 125 ? 31.851 -10.090 -36.324 1.00 72.38 125 ARG A O 1
ATOM 1061 N N . THR A 1 126 ? 29.646 -10.003 -36.710 1.00 71.31 126 THR A N 1
ATOM 1062 C CA . THR A 1 126 ? 29.764 -10.397 -38.123 1.00 71.31 126 THR A CA 1
ATOM 1063 C C . THR A 1 126 ? 30.430 -9.315 -38.976 1.00 71.31 126 THR A C 1
ATOM 1065 O O . THR A 1 126 ? 31.292 -9.634 -39.793 1.00 71.31 126 THR A O 1
ATOM 1068 N N . ARG A 1 127 ? 30.119 -8.033 -38.741 1.00 69.94 127 ARG A N 1
ATOM 1069 C CA . ARG A 1 127 ? 30.762 -6.888 -39.405 1.00 69.94 127 ARG A CA 1
ATOM 1070 C C . ARG A 1 127 ? 32.208 -6.698 -38.959 1.00 69.94 127 ARG A C 1
ATOM 1072 O O . ARG A 1 127 ? 33.073 -6.508 -39.805 1.00 69.94 127 ARG A O 1
ATOM 1079 N N . GLY A 1 128 ? 32.489 -6.815 -37.665 1.00 65.81 128 GLY A N 1
ATOM 1080 C CA . GLY A 1 128 ? 33.837 -6.748 -37.101 1.00 65.81 128 GLY A CA 1
ATOM 1081 C C . GLY A 1 128 ? 34.731 -7.897 -37.572 1.00 65.81 128 GLY A C 1
ATOM 1082 O O . GLY A 1 128 ? 35.895 -7.669 -37.881 1.00 65.81 128 GLY A 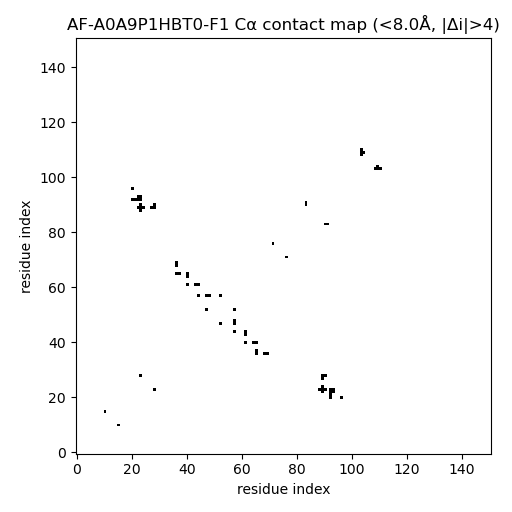O 1
ATOM 1083 N N . ALA A 1 129 ? 34.186 -9.110 -37.721 1.00 60.44 129 ALA A N 1
ATOM 1084 C CA . ALA A 1 129 ? 34.891 -10.245 -38.324 1.00 60.44 129 ALA A CA 1
ATOM 1085 C C . ALA A 1 129 ? 35.140 -10.064 -39.834 1.00 60.44 129 ALA A C 1
ATOM 1087 O O . ALA A 1 129 ? 36.148 -10.538 -40.356 1.00 60.44 129 ALA A O 1
ATOM 1088 N N . GLY A 1 130 ? 34.242 -9.371 -40.542 1.00 59.34 130 GLY A N 1
ATOM 1089 C CA . GLY A 1 130 ? 34.457 -8.958 -41.931 1.00 59.34 130 GLY A CA 1
ATOM 1090 C C . GLY A 1 130 ? 35.555 -7.900 -42.052 1.00 59.34 130 GLY A C 1
ATOM 1091 O O . GLY A 1 130 ? 36.476 -8.064 -42.846 1.00 59.34 130 GLY A O 1
ATOM 1092 N N . SER A 1 131 ? 35.507 -6.861 -41.216 1.00 59.03 131 SER A N 1
ATOM 1093 C CA . SER A 1 131 ? 36.495 -5.777 -41.195 1.00 59.03 131 SER A CA 1
ATOM 1094 C C . SER A 1 131 ? 37.889 -6.279 -40.820 1.00 59.03 131 SER A C 1
ATOM 1096 O O . SER A 1 131 ? 38.850 -5.965 -41.510 1.00 59.03 131 SER A O 1
ATOM 1098 N N . SER A 1 132 ? 38.016 -7.124 -39.793 1.00 60.38 132 SER A N 1
ATOM 1099 C CA . SER A 1 132 ? 39.316 -7.681 -39.391 1.00 60.38 132 SER A CA 1
ATOM 1100 C C . SER A 1 132 ? 39.927 -8.600 -40.452 1.00 60.38 132 SER A C 1
ATOM 1102 O O . SER A 1 132 ? 41.148 -8.663 -40.589 1.00 60.38 132 SER A O 1
ATOM 1104 N N . ARG A 1 133 ? 39.096 -9.280 -41.253 1.00 59.25 133 ARG A N 1
ATOM 1105 C CA . ARG A 1 133 ? 39.554 -10.098 -42.382 1.00 59.25 133 ARG A CA 1
ATOM 1106 C C . ARG A 1 133 ? 40.008 -9.263 -43.583 1.00 59.25 133 ARG A C 1
ATOM 1108 O O . ARG A 1 133 ? 40.900 -9.709 -44.301 1.00 59.25 133 ARG A O 1
ATOM 1115 N N . VAL A 1 134 ? 39.421 -8.084 -43.791 1.00 61.28 134 VAL A N 1
ATOM 1116 C CA . VAL A 1 134 ? 39.823 -7.130 -44.839 1.00 61.28 134 VAL A CA 1
ATOM 1117 C C . VAL A 1 134 ? 41.131 -6.425 -44.459 1.00 61.28 134 VAL A C 1
ATOM 1119 O O . VAL A 1 134 ? 42.057 -6.412 -45.266 1.00 61.28 134 VAL A O 1
ATOM 1122 N N . GLU A 1 135 ? 41.262 -5.956 -43.215 1.00 59.16 135 GLU A N 1
ATOM 1123 C CA . GLU A 1 135 ? 42.495 -5.334 -42.695 1.00 59.16 135 GLU A CA 1
ATOM 1124 C C . GLU A 1 135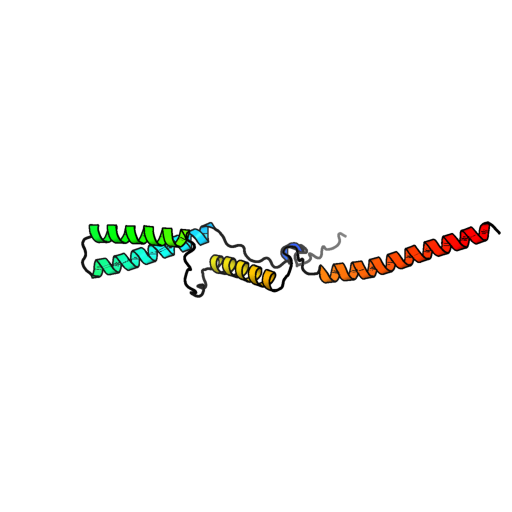 ? 43.688 -6.310 -42.741 1.00 59.16 135 GLU A C 1
ATOM 1126 O O . GLU A 1 135 ? 44.741 -5.997 -43.295 1.00 59.16 135 GLU A O 1
ATOM 1131 N N . ALA A 1 136 ? 43.499 -7.556 -42.285 1.00 60.59 136 ALA A N 1
ATOM 1132 C CA . ALA A 1 136 ? 44.543 -8.587 -42.336 1.00 60.59 136 ALA A CA 1
ATOM 1133 C C . ALA A 1 136 ? 44.921 -9.030 -43.768 1.00 60.59 136 ALA A C 1
ATOM 1135 O O . ALA A 1 136 ? 45.984 -9.622 -43.974 1.00 60.59 136 ALA A O 1
ATOM 1136 N N . GLY A 1 137 ? 44.047 -8.800 -44.754 1.00 60.62 137 GLY A N 1
ATOM 1137 C CA . GLY A 1 137 ? 44.340 -9.005 -46.173 1.00 60.62 137 GLY A CA 1
ATOM 1138 C C . GLY A 1 137 ? 45.189 -7.873 -46.753 1.00 60.62 137 GLY A C 1
ATOM 1139 O O . GLY A 1 137 ? 46.173 -8.148 -47.439 1.00 60.62 137 GLY A O 1
ATOM 1140 N N . GLY A 1 138 ? 44.854 -6.624 -46.411 1.00 65.38 138 GLY A N 1
ATOM 1141 C CA . GLY A 1 138 ? 45.575 -5.427 -46.849 1.00 65.38 138 GLY A CA 1
ATOM 1142 C C . GLY A 1 138 ? 47.007 -5.343 -46.312 1.00 65.38 138 GLY A C 1
ATOM 1143 O O . GLY A 1 138 ? 47.913 -4.990 -47.065 1.00 65.38 138 GLY A O 1
ATOM 1144 N N . ASP A 1 139 ? 47.244 -5.738 -45.057 1.00 63.03 139 ASP A N 1
ATOM 1145 C CA . ASP A 1 139 ? 48.603 -5.795 -44.490 1.00 63.03 139 ASP A CA 1
ATOM 1146 C C . ASP A 1 139 ? 49.492 -6.820 -45.210 1.00 63.03 139 ASP A C 1
ATOM 1148 O O . ASP A 1 139 ? 50.639 -6.537 -45.553 1.00 63.03 139 ASP A O 1
ATOM 1152 N N . LYS A 1 140 ? 48.946 -8.001 -45.530 1.00 65.50 140 LYS A N 1
ATOM 1153 C CA . LYS A 1 140 ? 49.677 -9.044 -46.271 1.00 65.50 140 LYS A CA 1
ATOM 1154 C C . LYS A 1 140 ? 49.972 -8.649 -47.715 1.00 65.50 140 LYS A C 1
ATOM 1156 O O . LYS A 1 140 ? 50.965 -9.104 -48.280 1.00 65.50 140 LYS A O 1
ATOM 1161 N N . GLU A 1 141 ? 49.101 -7.862 -48.334 1.00 62.97 141 GLU A N 1
ATOM 1162 C CA . GLU A 1 141 ? 49.298 -7.358 -49.692 1.00 62.97 141 GLU A CA 1
ATOM 1163 C C . GLU A 1 141 ? 50.376 -6.269 -49.726 1.00 62.97 141 GLU A C 1
ATOM 1165 O O . GLU A 1 141 ? 51.298 -6.362 -50.536 1.00 62.97 141 GLU A O 1
ATOM 1170 N N . ARG A 1 142 ? 50.356 -5.336 -48.765 1.00 68.88 142 ARG A N 1
ATOM 1171 C CA . ARG A 1 142 ? 51.415 -4.328 -48.584 1.00 68.88 142 ARG A CA 1
ATOM 1172 C C . ARG A 1 142 ? 52.772 -4.952 -48.267 1.00 68.88 142 ARG A C 1
ATOM 1174 O O . ARG A 1 142 ? 53.781 -4.511 -48.807 1.00 68.88 142 ARG A O 1
ATOM 1181 N N . GLU A 1 143 ? 52.805 -6.003 -47.446 1.00 68.94 143 GLU A N 1
ATOM 1182 C CA . GLU A 1 143 ? 54.035 -6.741 -47.129 1.00 68.94 143 GLU A CA 1
ATOM 1183 C C . GLU A 1 143 ? 54.591 -7.514 -48.341 1.00 68.94 143 GLU A C 1
ATOM 1185 O O . GLU A 1 143 ? 55.800 -7.671 -48.500 1.00 68.94 143 GLU A O 1
ATOM 1190 N N . ARG A 1 144 ? 53.722 -8.006 -49.232 1.00 71.38 144 ARG A N 1
ATOM 1191 C CA . ARG A 1 144 ? 54.151 -8.632 -50.493 1.00 71.38 144 ARG A CA 1
ATOM 1192 C C . ARG A 1 144 ? 54.639 -7.605 -51.507 1.00 71.38 144 ARG A C 1
ATOM 1194 O O . ARG A 1 144 ? 55.553 -7.911 -52.267 1.00 71.38 144 ARG A O 1
ATOM 1201 N N . GLU A 1 145 ? 54.025 -6.427 -51.538 1.00 70.31 145 GLU A N 1
ATOM 1202 C CA . GLU A 1 145 ? 54.403 -5.340 -52.439 1.00 70.31 145 GLU A CA 1
ATOM 1203 C C . GLU A 1 145 ? 55.738 -4.701 -52.035 1.00 70.31 145 GLU A C 1
ATOM 1205 O O . GLU A 1 145 ? 56.557 -4.421 -52.910 1.00 70.31 145 GLU A O 1
ATOM 1210 N N . SER A 1 146 ? 56.013 -4.555 -50.732 1.00 71.69 146 SER A N 1
ATOM 1211 C CA . SER A 1 146 ? 57.316 -4.085 -50.243 1.00 71.69 146 SER A CA 1
ATOM 1212 C C . SER A 1 146 ? 58.440 -5.060 -50.596 1.00 71.69 146 SER A C 1
ATOM 1214 O O . SER A 1 146 ? 59.412 -4.662 -51.227 1.00 71.69 146 SER A O 1
ATOM 1216 N N . ARG A 1 147 ? 58.255 -6.362 -50.340 1.00 72.75 147 ARG A N 1
ATOM 1217 C CA . ARG A 1 147 ? 59.235 -7.405 -50.705 1.00 72.75 147 ARG A CA 1
ATOM 1218 C C . ARG A 1 147 ? 59.523 -7.498 -52.207 1.00 72.75 147 ARG A C 1
ATOM 1220 O O . ARG A 1 147 ? 60.547 -8.045 -52.582 1.00 72.75 147 ARG A O 1
ATOM 1227 N N . LYS A 1 148 ? 58.621 -7.008 -53.063 1.00 70.19 148 LYS A N 1
ATOM 1228 C CA . LYS A 1 148 ? 58.789 -6.974 -54.527 1.00 70.19 148 LYS A CA 1
ATOM 1229 C C . LYS A 1 148 ? 59.517 -5.731 -55.042 1.00 70.19 148 LYS A C 1
ATOM 1231 O O . LYS A 1 148 ? 59.852 -5.699 -56.219 1.00 70.19 148 LYS A O 1
ATOM 1236 N N . ARG A 1 149 ? 59.669 -4.692 -54.215 1.00 65.81 149 ARG A N 1
ATOM 1237 C CA . ARG A 1 149 ? 60.390 -3.454 -54.557 1.00 65.81 149 ARG A CA 1
ATOM 1238 C C . ARG A 1 149 ? 61.867 -3.491 -54.165 1.00 65.81 149 ARG A C 1
ATOM 1240 O O . ARG A 1 149 ? 62.615 -2.661 -54.669 1.00 65.81 149 ARG A O 1
ATOM 1247 N N . ASP A 1 150 ? 62.245 -4.404 -53.275 1.00 61.66 150 ASP A N 1
ATOM 1248 C CA . ASP A 1 150 ? 63.604 -4.547 -52.736 1.00 61.66 150 ASP A CA 1
ATOM 1249 C C . ASP A 1 150 ? 64.447 -5.639 -53.446 1.00 61.66 150 ASP A C 1
ATOM 1251 O O . ASP A 1 150 ? 65.586 -5.870 -53.042 1.00 61.66 150 ASP A O 1
ATOM 1255 N N . ASP A 1 151 ? 63.909 -6.288 -54.489 1.00 53.88 151 ASP A N 1
ATOM 1256 C CA . ASP A 1 151 ? 64.575 -7.285 -55.361 1.00 53.88 151 ASP A CA 1
ATOM 1257 C C . ASP A 1 151 ? 64.760 -6.702 -56.775 1.00 53.88 151 ASP A C 1
ATOM 1259 O O . ASP A 1 151 ? 65.865 -6.842 -57.349 1.00 53.88 151 ASP A O 1
#

Solvent-accessible surface area (backbone atoms only — not comparable to full-atom values): 9137 Å² total; per-residue (Å²): 134,84,82,82,81,78,77,71,94,63,86,83,54,66,76,76,70,52,87,71,81,70,79,49,51,67,66,60,54,52,48,54,55,50,49,56,51,53,50,52,38,48,55,50,47,56,52,40,57,74,71,66,59,56,72,70,61,47,52,52,54,38,51,51,49,52,51,50,54,54,49,39,53,76,74,63,52,79,76,70,94,66,80,78,55,95,84,41,55,42,61,50,30,47,50,50,49,54,49,51,53,51,49,32,56,74,69,69,51,60,93,84,66,53,91,60,49,71,57,52,54,49,52,49,49,54,50,51,55,50,49,55,54,50,53,60,47,52,54,55,50,51,55,54,52,53,65,64,72,79,111

InterPro domains:
  IPR013170 mRNA splicing factor Cwf21 domain [PF08312] (29-72)
  IPR013170 mRNA splicing factor Cwf21 domain [SM01115] (29-74)
  IPR051372 Pre-mRNA-splicing factor CWC21 [PTHR36562] (18-149)

Radius of gyration: 32.78 Å; Cα contacts (8 Å, |Δi|>4): 38; chains: 1; bounding box: 88×41×84 Å

Mean predicted aligned error: 13.35 Å